Protein AF-A0A9E3U2Q4-F1 (afdb_monomer)

Structure (mmCIF, N/CA/C/O backbone):
data_AF-A0A9E3U2Q4-F1
#
_entry.id   AF-A0A9E3U2Q4-F1
#
loop_
_atom_site.group_PDB
_atom_site.id
_atom_site.type_symbol
_atom_site.label_atom_id
_atom_site.label_alt_id
_atom_site.label_comp_id
_atom_site.label_asym_id
_atom_site.label_entity_id
_atom_site.label_seq_id
_atom_site.pdbx_PDB_ins_code
_atom_site.Cartn_x
_atom_site.Cartn_y
_atom_site.Cartn_z
_atom_site.occupancy
_atom_site.B_iso_or_equiv
_atom_site.auth_seq_id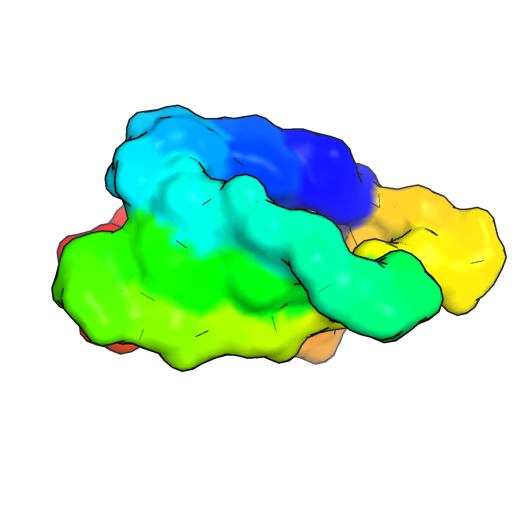
_atom_site.auth_comp_id
_atom_site.auth_asym_id
_atom_site.auth_atom_id
_atom_site.pdbx_PDB_model_num
ATOM 1 N N . MET A 1 1 ? 7.677 -12.864 -2.517 1.00 80.75 1 MET A N 1
ATOM 2 C CA . MET A 1 1 ? 6.208 -12.703 -2.558 1.00 80.75 1 MET A CA 1
ATOM 3 C C . MET A 1 1 ? 5.865 -11.926 -3.811 1.00 80.75 1 MET A C 1
ATOM 5 O O . MET A 1 1 ? 6.591 -10.980 -4.113 1.00 80.75 1 MET A O 1
ATOM 9 N N . ARG A 1 2 ? 4.846 -12.344 -4.567 1.00 92.00 2 ARG A N 1
ATOM 10 C CA . ARG A 1 2 ? 4.463 -11.631 -5.790 1.00 92.00 2 ARG A CA 1
ATOM 11 C C . ARG A 1 2 ? 3.635 -10.415 -5.399 1.00 92.00 2 ARG A C 1
ATOM 13 O O . ARG A 1 2 ? 2.842 -10.485 -4.465 1.00 92.00 2 ARG A O 1
ATOM 20 N N . TRP A 1 3 ? 3.762 -9.321 -6.143 1.00 91.94 3 TRP A N 1
ATOM 21 C CA . TRP A 1 3 ? 2.955 -8.122 -5.893 1.00 91.94 3 TRP A CA 1
ATOM 22 C C . TRP A 1 3 ? 1.442 -8.401 -5.928 1.00 91.94 3 TRP A C 1
ATOM 24 O O . TRP A 1 3 ? 0.695 -7.880 -5.105 1.00 91.94 3 TRP A O 1
ATOM 34 N N . LYS A 1 4 ? 0.996 -9.304 -6.811 1.00 91.62 4 LYS A N 1
ATOM 35 C CA . LYS A 1 4 ? -0.411 -9.733 -6.883 1.00 91.62 4 LYS A CA 1
ATOM 36 C C . LYS A 1 4 ? -0.933 -10.328 -5.569 1.00 91.62 4 LYS A C 1
ATOM 38 O O . LYS A 1 4 ? -2.094 -10.110 -5.237 1.00 91.62 4 LYS A O 1
ATOM 43 N N . ASP A 1 5 ? -0.088 -11.031 -4.813 1.00 94.25 5 ASP A N 1
ATOM 44 C CA . ASP A 1 5 ? -0.471 -11.614 -3.519 1.00 94.25 5 ASP A CA 1
ATOM 45 C C . ASP A 1 5 ? -0.732 -10.502 -2.487 1.00 94.25 5 ASP A C 1
ATOM 47 O O . ASP A 1 5 ? -1.664 -10.578 -1.689 1.00 94.25 5 ASP A O 1
ATOM 51 N N . ILE A 1 6 ? 0.050 -9.419 -2.555 1.00 93.69 6 ILE A N 1
ATOM 52 C CA . ILE A 1 6 ? -0.122 -8.222 -1.721 1.00 93.69 6 ILE A CA 1
ATOM 53 C C . ILE A 1 6 ? -1.413 -7.494 -2.091 1.00 93.69 6 ILE A C 1
ATOM 55 O O . ILE A 1 6 ? -2.183 -7.124 -1.208 1.00 93.69 6 ILE A O 1
ATOM 59 N N . GLU A 1 7 ? -1.681 -7.303 -3.385 1.00 94.50 7 GLU A N 1
ATOM 60 C CA . GLU A 1 7 ? -2.927 -6.681 -3.847 1.00 94.50 7 GLU A CA 1
ATOM 61 C C . GLU A 1 7 ? -4.152 -7.484 -3.390 1.00 94.50 7 GLU A C 1
ATOM 63 O O . GLU A 1 7 ? -5.136 -6.897 -2.937 1.00 94.50 7 GLU A O 1
ATOM 68 N N . ALA A 1 8 ? -4.086 -8.817 -3.466 1.00 95.44 8 ALA A N 1
ATOM 69 C CA . ALA A 1 8 ? -5.145 -9.700 -2.991 1.00 95.44 8 ALA A CA 1
ATOM 70 C C . ALA A 1 8 ? -5.357 -9.582 -1.474 1.00 95.44 8 ALA A C 1
ATOM 72 O O . ALA A 1 8 ? -6.495 -9.416 -1.037 1.00 95.44 8 ALA A O 1
ATOM 73 N N . LEU A 1 9 ? -4.280 -9.589 -0.679 1.00 94.44 9 LEU A N 1
ATOM 74 C CA . LEU A 1 9 ? -4.349 -9.390 0.772 1.00 94.44 9 LEU A CA 1
ATOM 75 C C . LEU A 1 9 ? -4.995 -8.044 1.127 1.00 94.44 9 LEU A C 1
ATOM 77 O O . LEU A 1 9 ? -5.902 -7.993 1.954 1.00 94.44 9 LEU A O 1
ATOM 81 N N . LEU A 1 10 ? -4.552 -6.958 0.491 1.00 95.31 10 LEU A N 1
ATOM 82 C CA . LEU A 1 10 ? -5.080 -5.615 0.732 1.00 95.31 10 LEU A CA 1
ATOM 83 C C . LEU A 1 10 ? -6.579 -5.544 0.413 1.00 95.31 10 LEU A C 1
ATOM 85 O O . LEU A 1 10 ? -7.355 -5.065 1.239 1.00 95.31 10 LEU A O 1
ATOM 89 N N . LYS A 1 11 ? -7.002 -6.083 -0.736 1.00 95.69 11 LYS A N 1
ATOM 90 C CA . LYS A 1 11 ? -8.424 -6.169 -1.108 1.00 95.69 11 LYS A CA 1
ATOM 91 C C . LYS A 1 11 ? -9.228 -7.005 -0.112 1.00 95.69 11 LYS A C 1
ATOM 93 O O . LYS A 1 11 ? -10.305 -6.581 0.291 1.00 95.69 11 LYS A O 1
ATOM 98 N N . ALA A 1 12 ? -8.695 -8.143 0.335 1.00 95.56 12 ALA A N 1
ATOM 99 C CA . ALA A 1 12 ? -9.342 -8.997 1.332 1.00 95.56 12 ALA A CA 1
ATOM 100 C C . ALA A 1 12 ? -9.515 -8.299 2.693 1.00 95.56 12 ALA A C 1
ATOM 102 O O . ALA A 1 12 ? -10.445 -8.611 3.431 1.00 95.56 12 ALA A O 1
ATOM 103 N N . LYS A 1 13 ? -8.653 -7.329 3.022 1.00 95.44 13 LYS A N 1
ATOM 104 C CA . LYS A 1 13 ? -8.794 -6.467 4.207 1.00 95.44 13 LYS A CA 1
ATOM 105 C C . LYS A 1 13 ? -9.710 -5.256 3.985 1.00 95.44 13 LYS A C 1
ATOM 107 O O . LYS A 1 13 ? -9.854 -4.451 4.895 1.00 95.44 13 LYS A O 1
ATOM 112 N N . GLY A 1 14 ? -10.336 -5.126 2.814 1.00 96.19 14 GLY A N 1
ATOM 113 C CA . GLY A 1 14 ? -11.241 -4.022 2.485 1.00 96.19 14 GLY A CA 1
ATOM 114 C C . GLY A 1 14 ? -10.539 -2.773 1.947 1.00 96.19 14 GLY A C 1
ATOM 115 O O . GLY A 1 14 ? -11.133 -1.696 1.927 1.00 96.19 14 GLY A O 1
ATOM 116 N N . ALA A 1 15 ? -9.278 -2.882 1.517 1.00 97.50 15 ALA A N 1
ATOM 117 C CA . ALA A 1 15 ? -8.577 -1.750 0.934 1.00 97.50 15 ALA A CA 1
ATOM 118 C C . ALA A 1 15 ? -9.096 -1.443 -0.477 1.00 97.50 15 ALA A C 1
ATOM 120 O O . ALA A 1 15 ? -9.298 -2.338 -1.301 1.00 97.50 15 ALA A O 1
ATOM 121 N N . VAL A 1 16 ? -9.226 -0.154 -0.782 1.00 97.56 16 VAL A N 1
ATOM 122 C CA . VAL A 1 16 ? -9.504 0.344 -2.131 1.00 97.56 16 VAL A CA 1
ATOM 123 C C . VAL A 1 16 ? -8.177 0.642 -2.814 1.00 97.56 16 VAL A C 1
ATOM 125 O O . VAL A 1 16 ? -7.375 1.426 -2.300 1.00 97.56 16 VAL A O 1
ATOM 128 N N . LEU A 1 17 ? -7.949 0.012 -3.965 1.00 96.19 17 LEU A N 1
ATOM 129 C CA . LEU A 1 17 ? -6.758 0.210 -4.787 1.00 96.19 17 LEU A CA 1
ATOM 130 C C . LEU A 1 17 ? -7.128 1.034 -6.021 1.00 96.19 17 LEU A C 1
ATOM 132 O O . LEU A 1 17 ? -8.126 0.741 -6.676 1.00 96.19 17 LEU A O 1
ATOM 136 N N . SER A 1 18 ? -6.305 2.020 -6.363 1.00 95.38 18 SER A N 1
ATOM 137 C CA . SER A 1 18 ? -6.393 2.739 -7.633 1.00 95.38 18 SER A CA 1
ATOM 138 C C . SER A 1 18 ? -5.026 2.864 -8.292 1.00 95.38 18 SER A C 1
ATOM 140 O O . SER A 1 18 ? -3.994 2.982 -7.625 1.00 95.38 18 SER A O 1
ATOM 142 N N . GLU A 1 19 ? -5.013 2.810 -9.620 1.00 92.00 19 GLU A N 1
ATOM 143 C CA . GLU A 1 19 ? -3.791 2.986 -10.399 1.00 92.00 19 GLU A CA 1
ATOM 144 C C . GLU A 1 19 ? -3.419 4.474 -10.456 1.00 92.00 19 GLU A C 1
ATOM 146 O O . GLU A 1 19 ? -4.275 5.356 -10.570 1.00 92.00 19 GLU A O 1
ATOM 151 N N . GLY A 1 20 ? -2.133 4.76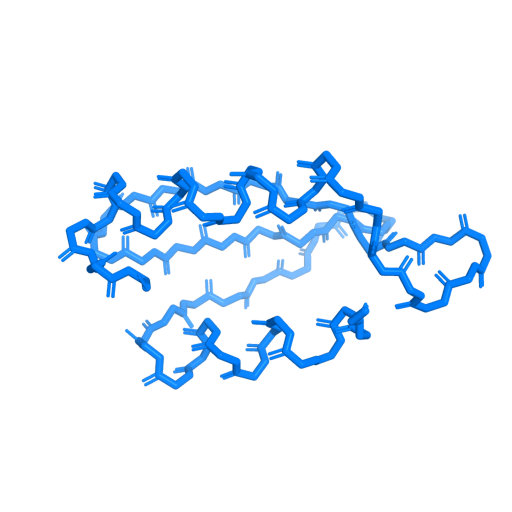1 -10.278 1.00 86.75 20 GLY A N 1
ATOM 152 C CA . GLY A 1 20 ? -1.545 6.069 -10.548 1.00 86.75 20 GLY A CA 1
ATOM 153 C C . GLY A 1 20 ? -0.688 6.024 -11.809 1.00 86.75 20 GLY A C 1
ATOM 154 O O . GLY A 1 20 ? -0.671 5.024 -12.519 1.00 86.75 20 GLY A O 1
ATOM 155 N N . ASP A 1 21 ? 0.073 7.088 -12.059 1.00 85.88 21 ASP A N 1
ATOM 156 C CA . ASP A 1 21 ? 0.985 7.122 -13.202 1.00 85.88 21 ASP A CA 1
ATOM 157 C C . ASP A 1 21 ? 2.085 6.054 -13.089 1.00 85.88 21 ASP A C 1
ATOM 159 O O . ASP A 1 21 ? 2.762 5.923 -12.057 1.00 85.88 21 ASP A O 1
ATOM 163 N N . GLY A 1 22 ? 2.277 5.304 -14.176 1.00 87.38 22 GLY A N 1
ATOM 164 C CA . GLY A 1 22 ? 3.273 4.240 -14.282 1.00 87.38 22 GLY A CA 1
ATOM 165 C C . GLY A 1 22 ? 2.972 3.044 -13.375 1.00 87.38 22 GLY A C 1
ATOM 166 O O . GLY A 1 22 ? 1.871 2.505 -13.360 1.00 87.38 22 GLY A O 1
ATOM 167 N N . SER A 1 23 ? 3.970 2.597 -12.609 1.00 90.38 23 SER A N 1
ATOM 168 C CA . SER A 1 23 ? 3.845 1.444 -11.705 1.00 90.38 23 SER A CA 1
ATOM 169 C C . SER A 1 23 ? 3.212 1.782 -10.350 1.00 90.38 23 SER A C 1
ATOM 171 O O . SER A 1 23 ? 3.246 0.955 -9.441 1.00 90.38 23 SER A O 1
ATOM 173 N N . ARG A 1 24 ? 2.665 2.987 -10.162 1.00 92.62 24 ARG A N 1
ATOM 174 C CA . ARG A 1 24 ? 2.133 3.421 -8.864 1.00 92.62 24 ARG A CA 1
ATOM 175 C C . ARG A 1 24 ? 0.764 2.811 -8.576 1.00 92.62 24 ARG A C 1
ATOM 177 O O . ARG A 1 24 ? -0.146 2.872 -9.395 1.00 92.62 24 ARG A O 1
ATOM 184 N N . VAL A 1 25 ? 0.598 2.306 -7.359 1.00 94.81 25 VAL A N 1
ATOM 185 C CA . VAL A 1 25 ? -0.665 1.802 -6.813 1.00 94.81 25 VAL A CA 1
ATOM 186 C C . VAL A 1 25 ? -0.983 2.590 -5.553 1.00 94.81 25 VAL A C 1
ATOM 188 O O . VAL A 1 25 ? -0.251 2.523 -4.564 1.00 94.81 25 VAL A O 1
ATOM 191 N N . ARG A 1 26 ? -2.073 3.353 -5.584 1.00 96.56 26 ARG A N 1
ATOM 192 C CA . ARG A 1 26 ? -2.602 4.065 -4.419 1.00 96.56 26 ARG A CA 1
ATOM 193 C C . ARG A 1 26 ? -3.529 3.125 -3.660 1.00 96.56 26 ARG A C 1
ATOM 195 O O . ARG A 1 26 ? -4.365 2.458 -4.262 1.00 96.56 26 ARG A O 1
ATOM 202 N N . VAL A 1 27 ? -3.383 3.078 -2.344 1.00 97.44 27 VAL A N 1
ATOM 203 C CA . VAL A 1 27 ? -4.129 2.184 -1.456 1.00 97.44 27 VAL A CA 1
ATOM 204 C C . VAL A 1 27 ? -4.773 3.016 -0.361 1.00 97.44 27 VAL A C 1
ATOM 206 O O . V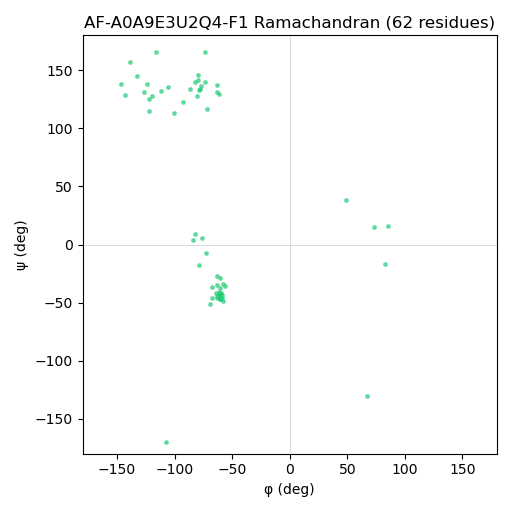AL A 1 27 ? -4.102 3.834 0.268 1.00 97.44 27 VAL A O 1
ATOM 209 N N . LYS A 1 28 ? -6.067 2.805 -0.122 1.00 97.94 28 LYS A N 1
ATOM 210 C CA . LYS A 1 28 ? -6.805 3.382 1.004 1.00 97.94 28 LYS A CA 1
ATOM 211 C C . LYS A 1 28 ? -7.409 2.261 1.844 1.00 97.94 28 LYS A C 1
ATOM 213 O O . LYS A 1 28 ? -8.160 1.455 1.308 1.00 97.94 28 LYS A O 1
ATOM 218 N N . LEU A 1 29 ? -7.128 2.242 3.142 1.00 97.88 29 LEU A N 1
ATOM 219 C CA . LEU A 1 29 ? -7.673 1.275 4.100 1.00 97.88 29 LEU A CA 1
ATOM 220 C C . LEU A 1 29 ? -7.937 1.985 5.428 1.00 97.88 29 LEU A C 1
ATOM 222 O O . LEU A 1 29 ? -7.057 2.683 5.917 1.00 97.88 29 LEU A O 1
ATOM 226 N N . ASN A 1 30 ? -9.141 1.849 5.989 1.00 96.81 30 ASN A N 1
ATOM 227 C CA . ASN A 1 30 ? -9.522 2.444 7.282 1.00 96.81 30 ASN A CA 1
ATOM 228 C C . ASN A 1 30 ? -9.164 3.940 7.426 1.00 96.81 30 ASN A C 1
ATOM 230 O O . ASN A 1 30 ? -8.719 4.399 8.469 1.00 96.81 30 ASN A O 1
ATOM 234 N N . GLY A 1 31 ? -9.3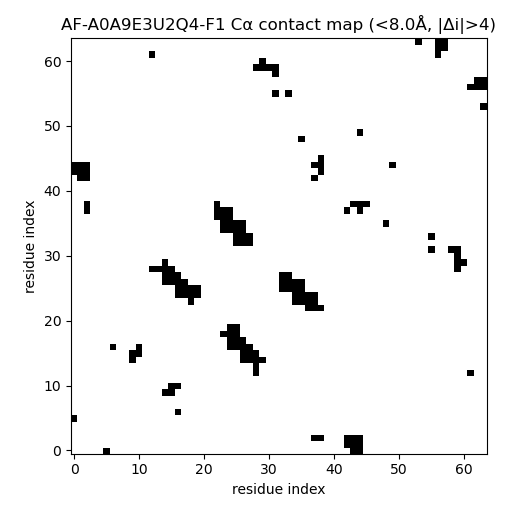14 4.712 6.344 1.00 95.94 31 GLY A N 1
ATOM 235 C CA . GLY A 1 31 ? -8.969 6.141 6.309 1.00 95.94 31 GLY A CA 1
ATOM 236 C C . GLY A 1 31 ? -7.486 6.447 6.056 1.00 95.94 31 GLY A C 1
ATOM 237 O O . GLY A 1 31 ? -7.178 7.544 5.592 1.00 95.94 31 GLY A O 1
ATOM 238 N N . VAL A 1 32 ? -6.589 5.474 6.232 1.00 97.44 32 VAL A N 1
ATOM 239 C CA . VAL A 1 32 ? -5.152 5.587 5.947 1.00 97.44 32 VAL A CA 1
ATOM 240 C C . VAL A 1 32 ? -4.896 5.425 4.453 1.00 97.44 32 VAL A C 1
ATOM 242 O O . VAL A 1 32 ? -5.543 4.621 3.777 1.00 97.44 32 VAL A O 1
ATOM 245 N N . ARG A 1 33 ? -3.957 6.209 3.916 1.00 97.00 33 ARG A N 1
ATOM 246 C CA . ARG A 1 33 ? -3.574 6.191 2.500 1.00 97.00 33 ARG A CA 1
ATOM 247 C C . ARG A 1 33 ? -2.081 5.928 2.355 1.00 97.00 33 ARG A C 1
ATOM 249 O O . ARG A 1 33 ? -1.283 6.541 3.052 1.00 97.00 33 ARG A O 1
ATOM 256 N N . ALA A 1 34 ? -1.714 5.087 1.397 1.00 96.44 34 ALA A N 1
ATOM 257 C CA . ALA A 1 34 ? -0.331 4.866 0.988 1.00 96.44 34 ALA A CA 1
ATOM 258 C C . ALA A 1 34 ? -0.229 4.759 -0.536 1.00 96.44 34 ALA A C 1
ATOM 260 O O . ALA A 1 34 ? -1.201 4.437 -1.218 1.00 96.44 34 ALA A O 1
ATOM 261 N N . THR A 1 35 ? 0.957 5.030 -1.078 1.00 95.88 35 THR A N 1
ATOM 262 C CA . THR A 1 35 ? 1.281 4.757 -2.482 1.00 95.88 35 THR A CA 1
ATOM 263 C C . THR A 1 35 ? 2.446 3.785 -2.523 1.00 95.88 35 THR A C 1
ATOM 265 O O . THR A 1 35 ? 3.476 4.025 -1.898 1.00 95.88 35 THR A O 1
ATOM 268 N N . PHE A 1 36 ? 2.283 2.700 -3.268 1.00 94.38 36 PHE A N 1
ATOM 269 C CA . PHE A 1 36 ? 3.320 1.709 -3.516 1.00 94.38 36 PHE A CA 1
ATOM 270 C C . PHE A 1 36 ? 3.675 1.680 -4.997 1.00 94.38 36 PHE A C 1
ATOM 272 O O . PHE A 1 36 ? 2.939 2.198 -5.835 1.00 94.38 36 PHE A O 1
ATOM 279 N N . HIS A 1 37 ? 4.796 1.050 -5.321 1.00 91.88 37 HIS A N 1
ATOM 280 C CA . HIS A 1 37 ? 5.205 0.797 -6.693 1.00 91.88 37 HIS A CA 1
ATOM 281 C C . HIS A 1 37 ? 5.141 -0.703 -6.968 1.00 91.88 37 HIS A C 1
ATOM 283 O O . HIS A 1 37 ? 5.668 -1.498 -6.186 1.00 91.88 37 HIS A O 1
ATOM 289 N N . ARG A 1 38 ? 4.525 -1.091 -8.088 1.00 88.69 38 ARG A N 1
ATOM 290 C CA . ARG A 1 38 ? 4.642 -2.452 -8.605 1.00 88.69 38 ARG A CA 1
ATOM 291 C C . ARG A 1 38 ? 6.121 -2.710 -8.915 1.00 88.69 38 ARG A C 1
ATOM 293 O O . ARG A 1 38 ? 6.736 -1.880 -9.592 1.00 88.69 38 ARG A O 1
ATOM 300 N N . PRO A 1 39 ? 6.701 -3.816 -8.427 1.00 84.88 39 PRO A N 1
ATOM 301 C CA . PRO A 1 39 ? 8.077 -4.161 -8.738 1.00 84.88 39 PRO A CA 1
ATOM 302 C C . PRO A 1 39 ? 8.215 -4.422 -10.247 1.00 84.88 39 PRO A C 1
ATOM 304 O O . PRO A 1 39 ? 7.340 -5.021 -10.875 1.00 84.88 39 PRO A O 1
ATOM 307 N N . HIS A 1 40 ? 9.298 -3.909 -10.832 1.00 77.94 40 HIS A N 1
ATOM 308 C CA . HIS A 1 40 ? 9.640 -4.048 -12.246 1.00 77.94 40 HIS A CA 1
ATOM 309 C C . HIS A 1 40 ? 11.175 -4.110 -12.378 1.00 77.94 40 HIS A C 1
ATOM 311 O O . HIS A 1 40 ? 11.849 -3.358 -11.672 1.00 77.94 40 HIS A O 1
ATOM 317 N N . PRO A 1 41 ? 11.757 -4.992 -13.221 1.00 81.75 41 PRO A N 1
ATOM 318 C CA . PRO A 1 41 ? 11.105 -5.919 -14.158 1.00 81.75 41 PRO A CA 1
ATOM 319 C C . PRO A 1 41 ? 10.538 -7.195 -13.522 1.00 81.75 41 PRO A C 1
ATOM 321 O O . PRO A 1 41 ? 9.702 -7.864 -14.122 1.00 81.75 41 PRO A O 1
ATOM 324 N N . SER A 1 42 ? 10.966 -7.535 -12.306 1.00 83.81 42 SER A N 1
ATOM 325 C CA . SER A 1 42 ? 10.512 -8.744 -11.615 1.00 83.81 42 SER A CA 1
ATOM 326 C C . SER A 1 42 ? 9.161 -8.528 -10.925 1.00 83.81 42 SER A C 1
ATOM 328 O O . SER A 1 42 ? 8.983 -7.501 -10.276 1.00 83.81 42 SER A O 1
ATOM 330 N N . PRO A 1 43 ? 8.231 -9.502 -10.956 1.00 80.50 43 PRO A N 1
ATOM 331 C CA . PRO A 1 43 ? 6.973 -9.421 -10.208 1.00 80.50 43 PRO A CA 1
ATOM 332 C C . PRO A 1 43 ? 7.161 -9.602 -8.691 1.00 80.50 43 PRO A C 1
ATOM 334 O O . PRO A 1 43 ? 6.195 -9.481 -7.928 1.00 80.50 43 PRO A O 1
ATOM 337 N N . ASN A 1 44 ? 8.375 -9.946 -8.249 1.00 86.38 44 ASN A N 1
ATOM 338 C CA . ASN A 1 44 ? 8.690 -10.173 -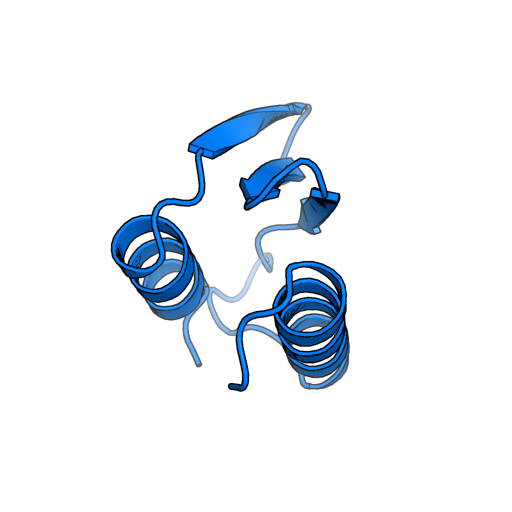6.848 1.00 86.38 44 ASN A CA 1
ATOM 339 C C . ASN A 1 44 ? 8.918 -8.854 -6.117 1.00 86.38 44 ASN A C 1
ATOM 341 O O . ASN A 1 44 ? 9.750 -8.038 -6.501 1.00 86.38 44 ASN A O 1
ATOM 345 N N . THR A 1 45 ? 8.206 -8.687 -5.011 1.00 87.00 45 THR A N 1
ATOM 346 C CA . THR A 1 45 ? 8.369 -7.548 -4.112 1.00 87.00 45 THR A CA 1
ATOM 347 C C . THR A 1 45 ? 9.598 -7.739 -3.226 1.00 87.00 45 THR A C 1
ATOM 349 O O . THR A 1 45 ? 9.785 -8.812 -2.643 1.00 87.00 45 THR A O 1
ATOM 352 N N . ASP A 1 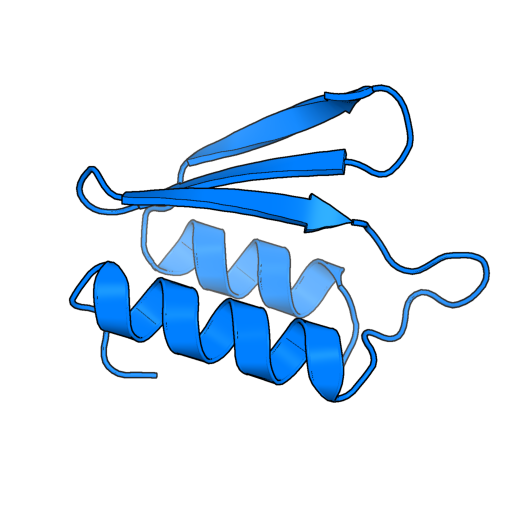46 ? 10.428 -6.701 -3.110 1.00 86.75 46 ASP A N 1
ATOM 353 C CA . ASP A 1 46 ? 11.600 -6.709 -2.236 1.00 86.75 46 ASP A CA 1
ATOM 354 C C . ASP A 1 46 ? 11.230 -6.583 -0.744 1.00 86.75 46 ASP A C 1
ATOM 356 O O . ASP A 1 46 ? 10.117 -6.206 -0.368 1.00 86.75 46 ASP A O 1
ATOM 360 N N . LYS A 1 47 ? 12.189 -6.884 0.141 1.00 88.69 47 LYS A N 1
ATOM 361 C CA . LYS A 1 47 ? 11.985 -6.834 1.601 1.00 88.69 47 LYS A CA 1
ATOM 362 C C . LYS A 1 47 ? 11.612 -5.435 2.117 1.00 88.69 47 LYS A C 1
ATOM 364 O O . LYS A 1 47 ? 10.964 -5.337 3.156 1.00 88.69 47 LYS A O 1
ATOM 369 N N . GLY A 1 48 ? 12.042 -4.369 1.445 1.00 89.44 48 GLY A N 1
ATOM 370 C CA . GLY A 1 48 ? 11.731 -2.987 1.805 1.00 89.44 48 GLY A CA 1
ATOM 371 C C . GLY A 1 48 ? 10.261 -2.668 1.566 1.00 89.44 48 GLY A C 1
ATOM 372 O O . GLY A 1 48 ? 9.570 -2.250 2.492 1.00 89.44 48 GLY A O 1
ATOM 373 N N . ALA A 1 49 ? 9.756 -2.966 0.372 1.00 89.19 49 ALA A N 1
ATOM 374 C CA . ALA A 1 49 ? 8.349 -2.804 0.034 1.00 89.19 49 ALA A CA 1
ATOM 375 C C . ALA A 1 49 ? 7.437 -3.661 0.930 1.00 89.19 49 ALA A C 1
ATOM 377 O O . ALA A 1 49 ? 6.397 -3.180 1.378 1.00 89.19 49 ALA A O 1
ATOM 378 N N . LEU A 1 50 ? 7.857 -4.879 1.299 1.00 91.62 50 LEU A N 1
ATOM 379 C CA . LEU A 1 50 ? 7.131 -5.696 2.281 1.00 91.62 50 LEU A CA 1
ATOM 380 C C . LEU A 1 50 ? 7.043 -5.046 3.663 1.00 91.62 50 LEU A C 1
ATOM 382 O O . LEU A 1 50 ? 5.976 -5.053 4.277 1.00 91.62 50 LEU A O 1
ATOM 386 N N . ARG A 1 51 ? 8.141 -4.458 4.153 1.00 94.06 51 ARG A N 1
ATOM 387 C CA . ARG A 1 51 ? 8.128 -3.708 5.419 1.00 94.06 51 ARG A CA 1
ATOM 388 C C . ARG A 1 51 ? 7.183 -2.512 5.351 1.00 94.06 51 ARG A C 1
ATOM 390 O O . ARG A 1 51 ? 6.437 -2.293 6.301 1.00 94.06 51 ARG A O 1
ATOM 397 N N . SER A 1 52 ? 7.167 -1.789 4.233 1.00 94.69 52 SER A N 1
ATOM 398 C CA . SER A 1 52 ? 6.257 -0.657 4.031 1.00 94.69 52 SER A CA 1
ATOM 399 C C . SER A 1 52 ? 4.789 -1.088 4.022 1.00 94.69 52 SER A C 1
ATOM 401 O O . SER A 1 52 ? 3.966 -0.437 4.656 1.00 94.69 52 SER A O 1
ATOM 403 N N . VAL A 1 53 ? 4.456 -2.209 3.372 1.00 94.88 53 VAL A N 1
ATOM 404 C CA . VAL A 1 53 ? 3.095 -2.777 3.400 1.00 94.88 53 VAL A CA 1
ATOM 405 C C . VAL A 1 53 ? 2.701 -3.187 4.818 1.00 94.88 53 VAL A C 1
ATOM 407 O O . VAL A 1 53 ? 1.599 -2.873 5.258 1.00 94.88 53 VAL A O 1
ATOM 410 N N . ARG A 1 54 ? 3.602 -3.843 5.560 1.00 94.62 54 ARG A N 1
ATOM 411 C CA . ARG A 1 54 ? 3.340 -4.243 6.949 1.00 94.62 54 ARG A CA 1
ATOM 412 C C . ARG A 1 54 ? 3.064 -3.031 7.837 1.00 94.62 54 ARG A C 1
ATOM 414 O O . ARG A 1 54 ? 2.095 -3.036 8.585 1.00 94.62 54 ARG A O 1
ATOM 421 N N . ARG A 1 55 ? 3.883 -1.984 7.708 1.00 96.06 55 ARG A N 1
ATOM 422 C CA . ARG A 1 55 ? 3.697 -0.717 8.421 1.00 96.06 55 ARG A CA 1
ATOM 423 C C . ARG A 1 55 ? 2.359 -0.067 8.071 1.00 96.06 55 ARG A C 1
ATOM 425 O O . ARG A 1 55 ? 1.640 0.327 8.978 1.00 96.06 55 ARG A O 1
ATOM 432 N N . PHE A 1 56 ? 2.004 -0.016 6.788 1.00 96.88 56 PHE A N 1
ATOM 433 C CA . PHE A 1 56 ? 0.713 0.508 6.343 1.00 96.88 56 PHE A CA 1
ATOM 434 C C . PHE A 1 56 ? -0.468 -0.255 6.956 1.00 96.88 56 PHE A C 1
ATOM 436 O O . PHE A 1 56 ? -1.419 0.371 7.412 1.00 96.88 56 PHE A O 1
ATOM 443 N N . LEU A 1 57 ? -0.408 -1.590 7.004 1.00 96.38 57 LEU A N 1
ATOM 444 C CA . LEU A 1 57 ? -1.448 -2.399 7.646 1.00 96.38 57 LEU A CA 1
ATOM 445 C C . LEU A 1 57 ? -1.572 -2.058 9.136 1.00 96.38 57 LEU A C 1
ATOM 447 O O . LEU A 1 57 ? -2.679 -1.790 9.596 1.00 96.38 57 LEU A O 1
ATOM 451 N N . THR A 1 58 ? -0.449 -1.974 9.858 1.00 96.19 58 THR A N 1
ATOM 452 C CA . THR A 1 58 ? -0.436 -1.560 11.269 1.00 96.19 58 THR A CA 1
ATOM 453 C C . THR A 1 58 ? -1.027 -0.161 11.467 1.00 96.19 58 THR A C 1
ATOM 455 O O . THR A 1 58 ? -1.863 0.017 12.346 1.00 96.19 58 THR A O 1
ATOM 458 N N . GLU A 1 59 ? -0.642 0.819 10.644 1.00 96.50 59 GLU A N 1
ATOM 459 C CA . GLU A 1 59 ? -1.180 2.188 10.698 1.00 96.50 59 GLU A CA 1
ATOM 460 C C . GLU A 1 59 ? -2.684 2.221 10.397 1.00 96.50 59 GLU A C 1
ATOM 462 O O . GLU A 1 59 ? -3.423 2.982 11.016 1.00 96.50 59 GLU A O 1
ATOM 467 N N . ALA A 1 60 ? -3.158 1.352 9.503 1.00 96.69 60 ALA A N 1
ATOM 468 C CA . ALA A 1 60 ? -4.575 1.164 9.212 1.00 96.69 60 ALA A CA 1
ATOM 469 C C . ALA A 1 60 ? -5.326 0.349 10.287 1.00 96.69 60 ALA A C 1
ATOM 471 O O . ALA A 1 60 ? -6.494 0.011 10.087 1.00 96.69 60 ALA A O 1
ATOM 472 N N . GLY A 1 61 ? -4.687 0.002 11.410 1.00 95.50 61 GLY A N 1
ATOM 473 C CA . GLY A 1 61 ? -5.297 -0.768 12.497 1.00 95.50 61 GLY A CA 1
ATOM 474 C C . GLY A 1 61 ? -5.507 -2.252 12.177 1.00 95.50 61 GLY A C 1
ATOM 475 O O . GLY A 1 61 ? -6.256 -2.931 12.872 1.00 95.50 61 GLY A O 1
ATOM 476 N N . VAL A 1 62 ? -4.867 -2.770 11.127 1.00 93.62 62 VAL A N 1
ATOM 477 C CA . VAL A 1 62 ? -4.882 -4.192 10.774 1.00 93.62 62 VAL A CA 1
ATOM 478 C C . VAL A 1 62 ? -3.589 -4.821 11.262 1.00 93.62 62 VAL A C 1
ATOM 480 O O . VAL A 1 62 ? -2.518 -4.521 10.742 1.00 93.62 62 VAL A O 1
ATOM 483 N N . THR A 1 63 ? -3.674 -5.717 12.243 1.00 81.50 63 THR A N 1
ATOM 484 C CA . THR A 1 63 ? -2.512 -6.502 12.673 1.00 81.50 63 THR A CA 1
ATOM 485 C C . THR A 1 63 ? -2.178 -7.542 11.592 1.00 81.50 63 THR A C 1
ATOM 487 O O . THR A 1 63 ? -3.034 -8.375 11.281 1.00 81.50 63 THR A O 1
ATOM 490 N N . PRO A 1 64 ? -0.990 -7.462 10.967 1.00 66.62 64 PRO A N 1
ATOM 491 C CA . PRO A 1 64 ? -0.554 -8.384 9.925 1.00 66.62 64 PRO A CA 1
ATOM 492 C C . PRO A 1 64 ? 0.090 -9.655 10.478 1.00 66.62 64 PRO A C 1
ATOM 494 O O . PRO A 1 64 ? 0.779 -9.566 11.524 1.00 66.62 64 PRO A O 1
#

Sequence (64 aa):
MRWKDIEALLKAKGAVLSEGDGSRVRVKLNGVRATFHRPHPSPNTDKGALRSVRRFLTEAGVTP

Secondary s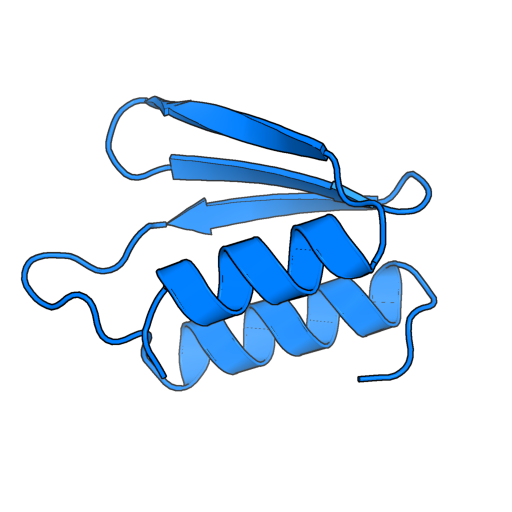tructure (DSSP, 8-state):
-BHHHHHHHHHHTT-EEEE-STTEEEEEETTEEEEEE--SSSSBPPHHHHHHHHHHHHHTT---

Foldseek 3Di:
DFVVVLVVVLVVQVWDWDDDPDQWIWIDAQNQIDIDGQDPPDRDDDPVSVVVSCVSCVVSVHHD

pLDDT: mean 92.03, std 5.94, range [66.62, 97.94]

Radius of gyration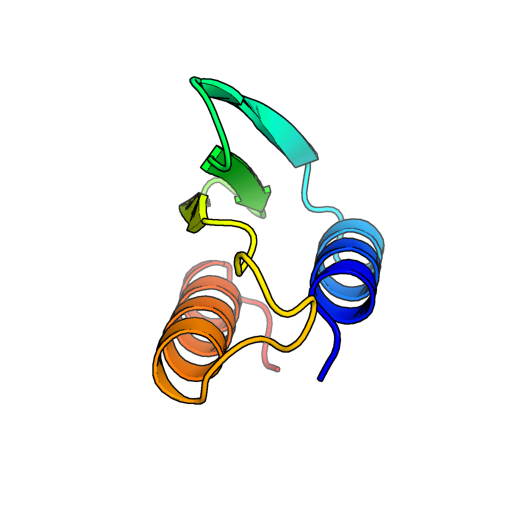: 10.9 Å; Cα contacts (8 Å, |Δi|>4): 80; chains: 1; bounding box: 23×20×27 Å

Mean predicted aligned error: 3.14 Å

Nearest PDB structures (foldseek):
  6g26-assembly1_F  TM=6.388E-01  e=9.883E-02  Burkholderia pseudomallei K96243
  3rri-assembly1_A  TM=4.500E-01  e=2.040E-01  Alicyclobacillus acidocaldarius subsp. acidocaldarius DSM 446
  7enc-assembly1_a  TM=5.204E-01  e=2.185E+00  Homo sapiens
  8gxs-assembly1_a  TM=4.914E-01  e=1.793E+00  Homo sapiens

Solvent-accessible surface area (backbone atoms only — not comparable to full-atom values): 3724 Å² total; per-residue (Å²): 97,48,49,68,58,53,54,50,52,41,44,74,74,66,29,49,75,45,82,48,81,81,54,30,37,36,38,38,31,84,88,38,76,50,75,47,68,60,49,75,94,50,59,52,49,52,75,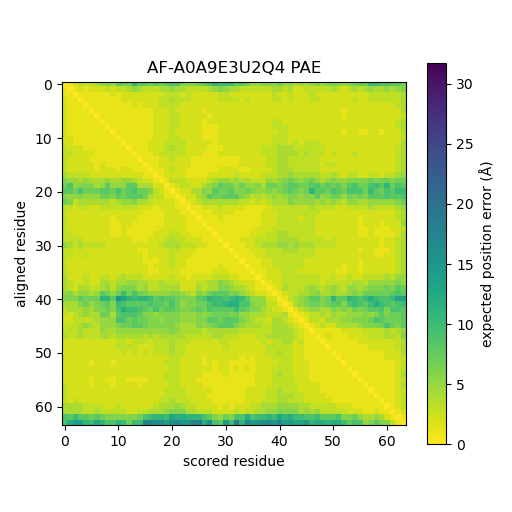65,60,51,52,53,51,51,51,50,34,48,74,36,73,39,88,126